Protein AF-A0A946EBT3-F1 (afdb_monomer)

Sequence (109 aa):
TITPTYSGCPATTVIGLEIEKAAHSNGIENIDIKQQINPAWTTDWISERGKKRLKAYGIAPPNPSGGPECCPQCGAQDVERISQFGSTPCKAQWRCHECLEPFDYFKCH

Structure (mmCIF, N/CA/C/O backbone):
data_AF-A0A946EBT3-F1
#
_entry.id   AF-A0A946EBT3-F1
#
loop_
_atom_site.group_PDB
_atom_site.id
_atom_site.type_symbol
_atom_site.label_atom_id
_atom_site.label_alt_id
_atom_site.label_comp_id
_atom_site.label_asym_id
_atom_site.label_entity_id
_atom_site.label_seq_id
_atom_site.pdbx_PDB_ins_code
_atom_site.Cartn_x
_atom_site.Cartn_y
_atom_site.Cartn_z
_atom_site.occupancy
_atom_site.B_iso_or_equiv
_atom_site.auth_seq_id
_atom_site.auth_comp_id
_atom_site.auth_asym_id
_atom_site.auth_atom_id
_atom_site.pdbx_PDB_model_num
ATOM 1 N N . THR A 1 1 ? -8.501 -2.899 18.049 1.00 93.62 1 THR A N 1
ATOM 2 C CA . THR A 1 1 ? -7.088 -2.529 17.831 1.00 93.62 1 THR A CA 1
ATOM 3 C C . THR A 1 1 ? -6.833 -2.327 16.359 1.00 93.62 1 THR A C 1
ATOM 5 O O . THR A 1 1 ? -7.331 -3.118 15.568 1.00 93.62 1 THR A O 1
ATOM 8 N N . ILE A 1 2 ? -6.071 -1.298 16.000 1.00 95.06 2 ILE A N 1
ATOM 9 C CA . ILE A 1 2 ? -5.610 -1.027 14.637 1.00 95.06 2 ILE A CA 1
ATOM 10 C C . ILE A 1 2 ? -4.082 -0.984 14.610 1.00 95.06 2 ILE A C 1
ATOM 12 O O . ILE A 1 2 ? -3.458 -0.466 15.535 1.00 95.06 2 ILE A O 1
ATOM 16 N N . THR A 1 3 ? -3.482 -1.508 13.547 1.00 95.12 3 THR A N 1
ATOM 17 C CA . THR A 1 3 ? -2.031 -1.465 13.329 1.00 95.12 3 THR A CA 1
ATOM 18 C C . THR A 1 3 ? -1.781 -0.778 11.995 1.00 95.12 3 THR A C 1
ATOM 20 O O . THR A 1 3 ? -2.307 -1.236 10.977 1.00 95.12 3 THR A O 1
ATOM 23 N N . PRO A 1 4 ? -1.041 0.340 11.974 1.00 94.38 4 PRO A N 1
ATOM 24 C CA . PRO A 1 4 ? -0.834 1.086 10.747 1.00 94.38 4 PRO A CA 1
ATOM 25 C C . PRO A 1 4 ? 0.173 0.373 9.842 1.00 94.38 4 PRO A C 1
ATOM 27 O O . PRO A 1 4 ? 1.111 -0.258 10.321 1.00 94.38 4 PRO A O 1
ATOM 30 N N . THR A 1 5 ? 0.024 0.542 8.527 1.00 92.88 5 THR A N 1
ATOM 31 C CA . THR A 1 5 ? 0.967 0.008 7.525 1.00 92.88 5 THR A CA 1
ATOM 32 C C . THR A 1 5 ? 2.400 0.504 7.743 1.00 92.88 5 THR A C 1
ATOM 34 O O . THR A 1 5 ? 3.354 -0.186 7.414 1.00 92.88 5 THR A O 1
ATOM 37 N N . TYR A 1 6 ? 2.560 1.709 8.293 1.00 90.94 6 TYR A N 1
ATOM 38 C CA . TYR A 1 6 ? 3.838 2.224 8.773 1.00 90.94 6 TYR A CA 1
ATOM 39 C C . TYR A 1 6 ? 3.597 3.123 9.991 1.00 90.94 6 TYR A C 1
ATOM 41 O O . TYR A 1 6 ? 2.531 3.727 10.119 1.00 90.94 6 TYR A O 1
ATOM 49 N N . SER A 1 7 ? 4.582 3.228 10.883 1.00 89.88 7 SER A N 1
ATOM 50 C CA . SER A 1 7 ? 4.445 3.875 12.199 1.00 89.88 7 SER A CA 1
ATOM 51 C C . SER A 1 7 ? 3.954 5.329 12.159 1.00 89.88 7 SER A C 1
ATOM 53 O O . SER A 1 7 ? 3.276 5.766 13.083 1.00 89.88 7 SER A O 1
ATOM 55 N N . GLY A 1 8 ? 4.256 6.066 11.089 1.00 89.38 8 GLY A N 1
ATOM 56 C CA . GLY A 1 8 ? 3.892 7.475 10.911 1.00 89.38 8 GLY A CA 1
ATOM 57 C C . GLY A 1 8 ? 2.716 7.719 9.965 1.00 89.38 8 GLY A C 1
ATOM 58 O O . GLY A 1 8 ? 2.676 8.770 9.330 1.00 89.38 8 GLY A O 1
ATOM 59 N N . CYS A 1 9 ? 1.816 6.748 9.772 1.00 92.62 9 CYS A N 1
ATOM 60 C CA . CYS A 1 9 ? 0.706 6.892 8.830 1.00 92.62 9 CYS A CA 1
ATOM 61 C C . CYS A 1 9 ? -0.322 7.932 9.307 1.00 92.62 9 CYS A C 1
ATOM 63 O O . CYS A 1 9 ? -1.044 7.649 10.268 1.00 92.62 9 CYS A O 1
ATOM 65 N N . PRO A 1 10 ? -0.471 9.091 8.625 1.00 91.75 10 PRO A N 1
ATOM 66 C CA . PRO A 1 10 ? -1.425 10.120 9.037 1.00 91.75 10 PRO A CA 1
ATOM 67 C C . PRO A 1 10 ? -2.878 9.658 8.863 1.00 91.75 10 PRO A C 1
ATOM 69 O O . PRO A 1 10 ? -3.771 10.145 9.547 1.00 91.75 10 PRO A O 1
ATOM 72 N N . ALA A 1 11 ? -3.124 8.675 7.989 1.00 93.88 11 ALA A N 1
ATOM 73 C CA . ALA A 1 11 ? -4.456 8.118 7.780 1.00 93.88 11 ALA A CA 1
ATOM 74 C C . ALA A 1 11 ? -4.960 7.292 8.976 1.00 93.88 11 ALA A C 1
ATOM 76 O O . ALA A 1 11 ? -6.154 7.031 9.057 1.00 93.88 11 ALA A O 1
ATOM 77 N N . THR A 1 12 ? -4.091 6.890 9.912 1.00 94.50 12 THR A N 1
ATOM 78 C CA . THR A 1 12 ? -4.476 6.030 11.049 1.00 94.50 12 THR A CA 1
ATOM 79 C C . THR A 1 12 ? -5.529 6.689 11.934 1.00 94.50 12 THR A C 1
ATOM 81 O O . THR A 1 12 ? -6.499 6.037 12.309 1.00 94.50 12 THR A O 1
ATOM 84 N N . THR A 1 13 ? -5.389 7.991 12.202 1.00 93.12 13 THR A N 1
ATOM 85 C CA . THR A 1 13 ? -6.361 8.758 12.993 1.00 93.12 13 THR A CA 1
ATOM 86 C C . THR A 1 13 ? -7.716 8.830 12.296 1.00 93.12 13 THR A C 1
ATOM 88 O O . THR A 1 13 ? -8.746 8.605 12.924 1.00 93.12 13 THR A O 1
ATOM 91 N N . VAL A 1 14 ? -7.721 9.082 10.982 1.00 95.88 14 VAL A N 1
ATOM 92 C CA . VAL A 1 14 ? -8.956 9.130 10.183 1.00 95.88 14 VAL A CA 1
ATOM 93 C C . VAL A 1 14 ? -9.626 7.756 10.141 1.00 95.88 14 VAL A C 1
ATOM 95 O O . VAL A 1 14 ? -10.832 7.660 10.324 1.00 95.88 14 VAL A O 1
ATOM 98 N N . ILE A 1 15 ? -8.851 6.681 9.970 1.00 96.50 15 ILE A N 1
ATOM 99 C CA . ILE A 1 15 ? -9.363 5.305 10.013 1.00 96.50 15 ILE A CA 1
ATOM 100 C C . ILE A 1 15 ? -9.990 5.002 11.379 1.00 96.50 15 ILE A C 1
ATOM 102 O O . ILE A 1 15 ? -11.064 4.412 11.420 1.00 96.50 15 ILE A O 1
ATOM 106 N N . GLY A 1 16 ? -9.356 5.417 12.480 1.00 95.94 16 GLY A N 1
ATOM 107 C CA . GLY A 1 16 ? -9.921 5.289 13.826 1.00 95.94 16 GLY A CA 1
ATOM 108 C C . GLY A 1 16 ? -11.287 5.966 13.936 1.00 95.94 16 GLY A C 1
ATOM 109 O O . GLY A 1 16 ? -12.265 5.308 14.278 1.00 95.94 16 GLY A O 1
ATOM 110 N N . LEU A 1 17 ? -11.379 7.234 13.531 1.00 95.31 17 LEU A N 1
ATOM 111 C CA . LEU A 1 17 ? -12.634 7.989 13.550 1.00 95.31 17 LEU A CA 1
ATOM 112 C C . LEU A 1 17 ? -13.739 7.324 12.713 1.00 95.31 17 LEU A C 1
ATOM 114 O O . LEU A 1 17 ? -14.885 7.229 13.150 1.00 95.31 17 LEU A O 1
ATOM 118 N N . GLU A 1 18 ? -13.411 6.840 11.513 1.00 97.38 18 GLU A N 1
ATOM 119 C CA . GLU A 1 18 ? -14.385 6.158 10.653 1.00 97.38 18 GLU A CA 1
ATOM 120 C C . GLU A 1 18 ? -14.848 4.819 11.250 1.00 97.38 18 GLU A C 1
ATOM 122 O O . GLU A 1 18 ? -16.015 4.455 11.103 1.00 97.38 18 GLU A O 1
ATOM 127 N N . ILE A 1 19 ? -13.976 4.102 11.971 1.00 96.88 19 ILE A N 1
ATOM 128 C CA . ILE A 1 19 ? -14.359 2.892 12.712 1.00 96.88 19 ILE A CA 1
ATOM 129 C C . ILE A 1 19 ? -15.325 3.242 13.852 1.00 96.88 19 ILE A C 1
ATOM 131 O O . ILE A 1 19 ? -16.351 2.574 13.976 1.00 96.88 19 ILE A O 1
ATOM 135 N N . GLU A 1 20 ? -15.047 4.278 14.653 1.00 96.25 20 GLU A N 1
ATOM 136 C CA . GLU A 1 20 ? -15.951 4.726 15.731 1.00 96.25 20 GLU A CA 1
ATOM 137 C C . GLU A 1 20 ? -17.317 5.116 15.169 1.00 96.25 20 GLU A C 1
ATOM 139 O O . GLU A 1 20 ? -18.355 4.634 15.622 1.00 96.25 20 GLU A O 1
ATOM 144 N N . LYS A 1 21 ? -17.323 5.923 14.106 1.00 96.62 21 LYS A N 1
ATOM 145 C CA . LYS A 1 21 ? -18.545 6.356 13.430 1.00 96.62 21 LYS A CA 1
ATOM 146 C C . LYS A 1 21 ? -19.358 5.177 12.896 1.00 96.62 21 LYS A C 1
ATOM 148 O O . LYS A 1 21 ? -20.583 5.150 13.055 1.00 96.62 21 LYS A O 1
ATOM 153 N N . ALA A 1 22 ? -18.700 4.201 12.273 1.00 97.44 22 ALA A N 1
ATOM 154 C CA . ALA A 1 22 ? -19.357 2.996 11.783 1.00 97.44 22 ALA A CA 1
ATOM 155 C C . ALA A 1 22 ? -19.922 2.152 12.937 1.00 97.44 22 ALA A C 1
ATOM 157 O O . ALA A 1 22 ? -21.048 1.666 12.833 1.00 97.44 22 ALA A O 1
ATOM 158 N N . ALA A 1 23 ? -19.187 2.013 14.042 1.00 96.88 23 ALA A N 1
ATOM 159 C CA . ALA A 1 23 ? -19.628 1.285 15.229 1.00 96.88 23 ALA A CA 1
ATOM 160 C C . ALA A 1 23 ? -20.875 1.927 15.860 1.00 96.88 23 ALA A C 1
ATOM 162 O O . ALA A 1 23 ? -21.885 1.246 16.049 1.00 96.88 23 ALA A O 1
ATOM 163 N N . HIS A 1 24 ? -20.856 3.244 16.076 1.00 96.56 24 HIS A N 1
ATOM 164 C CA . HIS A 1 24 ? -22.001 3.992 16.599 1.00 96.56 24 HIS A CA 1
ATOM 165 C C . HIS A 1 24 ? -23.228 3.902 15.691 1.00 96.56 24 HIS A C 1
ATOM 167 O O . HIS A 1 24 ? -24.338 3.684 16.171 1.00 96.56 24 HIS A O 1
ATOM 173 N N . SER A 1 25 ? -23.036 3.978 14.370 1.00 97.31 25 SER A N 1
ATOM 174 C CA . SER A 1 25 ? -24.134 3.823 13.400 1.00 97.31 25 SER A CA 1
ATOM 175 C C . SER A 1 25 ? -24.785 2.433 13.441 1.00 97.31 25 SER A C 1
ATOM 177 O O . SER A 1 25 ? -25.901 2.267 12.961 1.00 97.31 25 SER A O 1
ATOM 179 N N . ASN A 1 26 ? -24.105 1.440 14.022 1.00 97.31 26 ASN A N 1
ATOM 180 C CA . ASN A 1 26 ? -24.610 0.084 14.239 1.00 97.31 26 ASN A CA 1
ATOM 181 C C . ASN A 1 26 ? -25.019 -0.174 15.706 1.00 97.31 26 ASN A C 1
ATOM 183 O O . ASN A 1 26 ? -25.192 -1.326 16.096 1.00 97.31 26 ASN A O 1
ATOM 187 N N . GLY A 1 27 ? -25.177 0.875 16.526 1.00 97.00 27 GLY A N 1
ATOM 188 C CA . GLY A 1 27 ? -25.650 0.772 17.913 1.00 97.00 27 GLY A CA 1
ATOM 189 C C . GLY A 1 27 ? -24.594 0.324 18.929 1.00 97.00 27 GLY A C 1
ATOM 190 O O . GLY A 1 27 ? -24.938 -0.028 20.054 1.00 97.00 27 GLY A O 1
ATOM 191 N N . ILE A 1 28 ? -23.310 0.319 18.558 1.00 97.31 28 ILE A N 1
ATOM 192 C CA . ILE A 1 28 ? -22.212 0.031 19.486 1.00 97.31 28 ILE A CA 1
ATOM 193 C C . ILE A 1 28 ? -21.776 1.351 20.127 1.00 97.31 28 ILE A C 1
ATOM 195 O O . ILE A 1 28 ? -21.154 2.192 19.479 1.00 97.31 28 ILE A O 1
ATOM 199 N N . GLU A 1 29 ? -22.114 1.546 21.401 1.00 92.94 29 GLU A N 1
ATOM 200 C CA . GLU A 1 29 ? -21.822 2.795 22.123 1.00 92.94 29 GLU A CA 1
ATOM 201 C C . GLU A 1 29 ? -20.447 2.787 22.799 1.00 92.94 29 GLU A C 1
ATOM 203 O O . GLU A 1 29 ? -19.739 3.788 22.783 1.00 92.94 29 GLU A O 1
ATOM 208 N N . ASN A 1 30 ? -20.038 1.642 23.348 1.00 93.88 30 ASN A N 1
ATOM 209 C CA . ASN A 1 30 ? -18.782 1.511 24.081 1.00 93.88 30 ASN A CA 1
ATOM 210 C C . ASN A 1 30 ? -17.713 0.873 23.190 1.00 93.88 30 ASN A C 1
ATOM 212 O O . ASN A 1 30 ? -17.610 -0.353 23.113 1.00 93.88 30 ASN A O 1
ATOM 216 N N . ILE A 1 31 ? -16.917 1.705 22.517 1.00 95.44 31 ILE A N 1
ATOM 217 C CA . ILE A 1 31 ? -15.781 1.277 21.694 1.00 95.44 31 ILE A CA 1
ATOM 218 C C . ILE A 1 31 ? -14.485 1.926 22.189 1.00 95.44 31 ILE A C 1
ATOM 220 O O . ILE A 1 31 ? -14.450 3.110 22.501 1.00 95.44 31 ILE A O 1
ATOM 224 N N . ASP A 1 32 ? -13.416 1.133 22.259 1.00 94.75 32 ASP A N 1
ATOM 225 C CA . ASP A 1 32 ? -12.065 1.594 22.587 1.00 94.75 32 ASP A CA 1
ATOM 226 C C . ASP A 1 32 ? -11.116 1.218 21.441 1.00 94.75 32 ASP A C 1
ATOM 228 O O . ASP A 1 32 ? -10.815 0.038 21.203 1.00 94.75 32 ASP A O 1
ATOM 232 N N . ILE A 1 33 ? -10.669 2.223 20.685 1.00 94.94 33 ILE A N 1
ATOM 233 C CA . ILE A 1 33 ? -9.743 2.027 19.571 1.00 94.94 33 ILE A CA 1
ATOM 234 C C . ILE A 1 33 ? -8.309 2.224 20.045 1.00 94.94 33 ILE A C 1
ATOM 236 O O . ILE A 1 33 ? -7.802 3.332 20.182 1.00 94.94 33 ILE A O 1
ATOM 240 N N . LYS A 1 34 ? -7.602 1.103 20.183 1.00 94.44 34 LYS A N 1
ATOM 241 C CA . LYS A 1 34 ? -6.161 1.095 20.456 1.00 94.44 34 LYS A CA 1
ATOM 242 C C . LYS A 1 34 ? -5.354 1.050 19.167 1.00 94.44 34 LYS A C 1
ATOM 244 O O . LYS A 1 34 ? -5.522 0.119 18.375 1.00 94.44 34 LYS A O 1
ATOM 249 N N . GLN A 1 35 ? -4.435 1.994 18.994 1.00 93.38 35 GLN A N 1
ATOM 250 C CA . GLN A 1 35 ? -3.381 1.893 17.988 1.00 93.38 35 GLN A CA 1
ATOM 251 C C . GLN A 1 35 ? -2.220 1.060 18.540 1.00 93.38 35 GLN A C 1
ATOM 253 O O . GLN A 1 35 ? -1.666 1.366 19.593 1.00 93.38 35 GLN A O 1
ATOM 258 N N . GLN A 1 36 ? -1.837 0.013 17.816 1.00 93.81 36 GLN A N 1
ATOM 259 C CA . GLN A 1 36 ? -0.742 -0.880 18.173 1.00 93.81 36 GLN A CA 1
ATOM 260 C C . GLN A 1 36 ? 0.345 -0.815 17.104 1.00 93.81 36 GLN A C 1
ATOM 262 O O . GLN A 1 36 ? 0.073 -1.078 15.936 1.00 93.81 36 GLN A O 1
ATOM 267 N N . ILE A 1 37 ? 1.573 -0.489 17.509 1.00 92.94 37 ILE A N 1
ATOM 268 C CA . ILE A 1 37 ? 2.747 -0.419 16.618 1.00 92.94 37 ILE A CA 1
ATOM 269 C C . ILE A 1 37 ? 3.646 -1.662 16.692 1.00 92.94 37 ILE A C 1
ATOM 271 O O . ILE A 1 37 ? 4.528 -1.817 15.855 1.00 92.94 37 ILE A O 1
ATOM 275 N N . ASN A 1 38 ? 3.435 -2.530 17.689 1.00 92.75 38 ASN A N 1
ATOM 276 C CA . ASN A 1 38 ? 4.180 -3.773 17.881 1.00 92.75 38 ASN A CA 1
ATOM 277 C C . ASN A 1 38 ? 3.215 -4.937 18.197 1.00 92.75 38 ASN A C 1
ATOM 279 O O . ASN A 1 38 ? 2.426 -4.790 19.135 1.00 92.75 38 ASN A O 1
ATOM 283 N N . PRO A 1 39 ? 3.268 -6.076 17.478 1.00 91.81 39 PRO A N 1
ATOM 284 C CA . PRO A 1 39 ? 4.071 -6.327 16.275 1.00 91.81 39 PRO A CA 1
ATOM 285 C C . PRO A 1 39 ? 3.757 -5.345 15.143 1.00 91.81 39 PRO A C 1
ATOM 287 O O . PRO A 1 39 ? 2.652 -4.801 15.069 1.00 91.81 39 PRO A O 1
ATOM 290 N N . ALA A 1 40 ? 4.756 -5.103 14.293 1.00 92.06 40 ALA A N 1
ATOM 291 C CA . ALA A 1 40 ? 4.573 -4.297 13.096 1.00 92.06 40 ALA A CA 1
ATOM 292 C C . ALA A 1 40 ? 3.573 -4.978 12.153 1.00 92.06 40 ALA A C 1
ATOM 294 O O . ALA A 1 40 ? 3.474 -6.206 12.100 1.00 92.06 40 ALA A O 1
ATOM 295 N N . TRP A 1 41 ? 2.829 -4.163 11.411 1.00 93.50 41 TRP A N 1
ATOM 296 C CA . TRP A 1 41 ? 1.988 -4.654 10.329 1.00 93.50 41 TRP A CA 1
ATOM 297 C C . TRP A 1 41 ? 2.864 -5.302 9.249 1.00 93.50 41 TRP A C 1
ATOM 299 O O . TRP A 1 41 ? 3.910 -4.750 8.918 1.00 93.50 41 TRP A O 1
ATOM 309 N N . THR A 1 42 ? 2.421 -6.429 8.687 1.00 91.75 42 THR A N 1
ATOM 310 C CA . THR A 1 42 ? 3.085 -7.103 7.557 1.00 91.75 42 THR A CA 1
ATOM 311 C C . THR A 1 42 ? 2.157 -7.174 6.352 1.00 91.75 42 THR A C 1
ATOM 313 O O . THR A 1 42 ? 0.938 -7.344 6.483 1.00 91.75 42 THR A O 1
ATOM 316 N N . THR A 1 43 ? 2.747 -7.114 5.157 1.00 91.94 43 THR A N 1
ATOM 317 C CA . THR A 1 43 ? 2.031 -7.377 3.899 1.00 91.94 43 THR A CA 1
ATOM 318 C C . THR A 1 43 ? 1.351 -8.749 3.830 1.00 91.94 43 THR A C 1
ATOM 320 O O . THR A 1 43 ? 0.371 -8.888 3.093 1.00 91.94 43 THR A O 1
ATOM 323 N N . ASP A 1 44 ? 1.763 -9.716 4.656 1.00 91.12 44 ASP A N 1
ATOM 324 C CA . ASP A 1 44 ? 1.102 -11.023 4.788 1.00 91.12 44 ASP A CA 1
ATOM 325 C C . ASP A 1 44 ? -0.346 -10.911 5.289 1.00 91.12 44 ASP A C 1
ATOM 327 O O . ASP A 1 44 ? -1.167 -11.796 5.050 1.00 91.12 44 ASP A O 1
ATOM 331 N N . TRP A 1 45 ? -0.699 -9.810 5.963 1.00 93.12 45 TRP A N 1
ATOM 332 C CA . TRP A 1 45 ? -2.064 -9.568 6.438 1.00 93.12 45 TRP A CA 1
ATOM 333 C C . TRP A 1 45 ? -3.011 -9.107 5.318 1.00 93.12 45 TRP A C 1
ATOM 335 O O . TRP A 1 45 ? -4.224 -9.016 5.527 1.00 93.12 45 TRP A O 1
ATOM 345 N N . ILE A 1 46 ? -2.501 -8.825 4.112 1.00 94.31 46 ILE A N 1
ATOM 346 C CA . ILE A 1 46 ? -3.342 -8.501 2.957 1.00 94.31 46 ILE A CA 1
ATOM 347 C C . ILE A 1 46 ? -3.908 -9.793 2.362 1.00 94.31 46 ILE A C 1
ATOM 349 O O . ILE A 1 46 ? -3.207 -10.570 1.717 1.00 94.31 46 ILE A O 1
ATOM 353 N N . SER A 1 47 ? -5.224 -9.971 2.494 1.00 96.06 47 SER A N 1
ATOM 354 C CA . SER A 1 47 ? -5.945 -11.076 1.849 1.00 96.06 47 SER A CA 1
ATOM 355 C C . SER A 1 47 ? -5.793 -11.088 0.320 1.00 96.06 47 SER A C 1
ATOM 357 O O . SER A 1 47 ? -5.656 -10.042 -0.318 1.00 96.06 47 SER A O 1
ATOM 359 N N . GLU A 1 48 ? -5.970 -12.256 -0.299 1.00 95.88 48 GLU A N 1
ATOM 360 C CA . GLU A 1 48 ? -5.994 -12.402 -1.764 1.00 95.88 48 GLU A CA 1
ATOM 361 C C . GLU A 1 48 ? -7.044 -11.507 -2.438 1.00 95.88 48 GLU A C 1
ATOM 363 O O . GLU A 1 48 ? -6.805 -10.919 -3.495 1.00 95.88 48 GLU A O 1
ATOM 368 N N . ARG A 1 49 ? -8.205 -11.318 -1.794 1.00 97.75 49 ARG A N 1
ATOM 369 C CA . ARG A 1 49 ? -9.216 -10.353 -2.251 1.00 97.75 49 ARG A CA 1
ATOM 370 C C . ARG A 1 49 ? -8.674 -8.922 -2.222 1.00 97.75 49 ARG A C 1
ATOM 372 O O . ARG A 1 49 ? -8.940 -8.160 -3.147 1.00 97.75 49 ARG A O 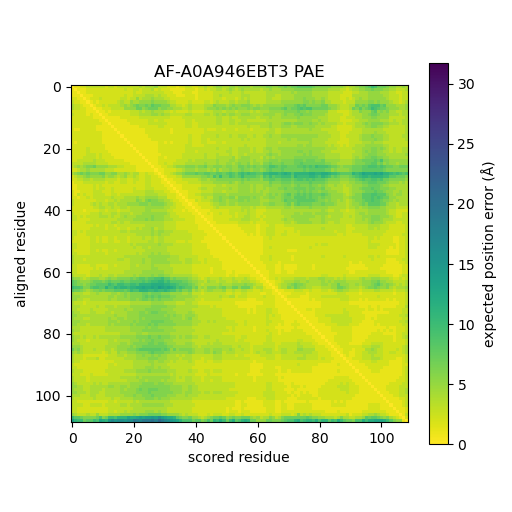1
ATOM 379 N N . GLY A 1 50 ? -7.931 -8.558 -1.179 1.00 96.62 50 GLY A N 1
ATOM 380 C CA . GLY A 1 50 ? -7.263 -7.263 -1.055 1.00 96.62 50 GLY A CA 1
ATOM 381 C C . GLY A 1 50 ? -6.256 -7.029 -2.179 1.00 96.62 50 GLY A C 1
ATOM 382 O O . GLY A 1 50 ? -6.352 -6.015 -2.868 1.00 96.62 50 GLY A O 1
ATOM 383 N N . LYS A 1 51 ? -5.372 -8.000 -2.442 1.00 95.56 51 LYS A N 1
ATOM 384 C CA . LYS A 1 51 ? -4.389 -7.937 -3.541 1.00 95.56 51 LYS A CA 1
ATOM 385 C C . LYS A 1 51 ? -5.062 -7.757 -4.904 1.00 95.56 51 LYS A C 1
ATOM 387 O O . LYS A 1 51 ? -4.668 -6.888 -5.679 1.00 95.56 51 LYS A O 1
ATOM 392 N N . LYS A 1 52 ? -6.138 -8.508 -5.171 1.00 96.38 52 LYS A N 1
ATOM 393 C CA . LYS A 1 52 ? -6.931 -8.364 -6.405 1.00 96.38 52 LYS A CA 1
ATOM 394 C C . LYS A 1 52 ? -7.563 -6.976 -6.534 1.00 96.38 52 LYS A C 1
ATOM 396 O O . LYS A 1 52 ? -7.545 -6.407 -7.620 1.00 96.38 52 LYS A O 1
ATOM 401 N N . ARG A 1 53 ? -8.094 -6.412 -5.442 1.00 97.62 53 ARG A N 1
ATOM 402 C CA . ARG A 1 53 ? -8.676 -5.057 -5.441 1.00 97.62 53 ARG A CA 1
ATOM 403 C C . ARG A 1 53 ? -7.628 -3.964 -5.638 1.00 97.62 53 ARG A C 1
ATOM 405 O O . ARG A 1 53 ? -7.934 -3.000 -6.325 1.00 97.62 53 ARG A O 1
ATOM 412 N N . LEU A 1 54 ? -6.423 -4.119 -5.083 1.00 96.69 54 LEU A N 1
ATOM 413 C CA . LEU A 1 54 ? -5.304 -3.210 -5.360 1.00 96.69 54 LEU A CA 1
ATOM 414 C C . LEU A 1 54 ? -4.994 -3.195 -6.858 1.00 96.69 54 LEU A C 1
ATOM 416 O O . LEU A 1 54 ? -5.039 -2.130 -7.469 1.00 96.69 54 LEU A O 1
ATOM 420 N N . LYS A 1 55 ? -4.797 -4.380 -7.457 1.00 96.56 55 LYS A N 1
ATOM 421 C CA . LYS A 1 55 ? -4.507 -4.507 -8.892 1.00 96.56 55 LYS A CA 1
ATOM 422 C C . LYS A 1 55 ? -5.619 -3.905 -9.752 1.00 96.56 55 LYS A C 1
ATOM 424 O O . LYS A 1 55 ? -5.328 -3.121 -10.643 1.00 96.56 55 LYS A O 1
ATOM 429 N N . ALA A 1 56 ? -6.883 -4.207 -9.443 1.00 96.44 56 ALA A N 1
ATOM 430 C CA . ALA A 1 56 ? -8.037 -3.654 -10.157 1.00 96.44 56 ALA A CA 1
ATOM 431 C C . ALA A 1 56 ? -8.166 -2.125 -10.023 1.00 96.44 56 ALA A C 1
ATOM 433 O O . ALA A 1 56 ? -8.721 -1.480 -10.903 1.00 96.44 56 ALA A O 1
ATOM 434 N N . TYR A 1 57 ? -7.658 -1.546 -8.933 1.00 96.62 57 TYR A N 1
ATOM 435 C CA . TYR A 1 57 ? -7.585 -0.097 -8.742 1.00 96.62 57 TYR A CA 1
ATOM 436 C C . TYR A 1 57 ? -6.382 0.541 -9.468 1.00 96.62 57 TYR A C 1
ATOM 438 O O . TYR A 1 57 ? -6.247 1.759 -9.481 1.00 96.62 57 TYR A O 1
ATOM 446 N N . GLY A 1 58 ? -5.490 -0.255 -10.066 1.00 96.88 58 GLY A N 1
ATOM 447 C CA . GLY A 1 58 ? -4.275 0.236 -10.719 1.00 96.88 58 GLY A CA 1
ATOM 448 C C . GLY A 1 58 ? -3.062 0.358 -9.791 1.00 96.88 58 GLY A C 1
ATOM 449 O O . GLY A 1 58 ? -2.062 0.953 -10.181 1.00 96.88 58 GLY A O 1
ATOM 450 N N . ILE A 1 59 ? -3.122 -0.200 -8.576 1.00 97.38 59 ILE A N 1
ATOM 451 C CA . ILE A 1 59 ? -1.980 -0.281 -7.654 1.00 97.38 59 ILE A CA 1
ATOM 452 C C . ILE A 1 59 ? -1.403 -1.691 -7.725 1.00 97.38 59 ILE A C 1
ATOM 454 O O . ILE A 1 59 ? -2.099 -2.673 -7.461 1.00 97.38 59 ILE A O 1
ATOM 458 N N . ALA A 1 60 ? -0.116 -1.811 -8.031 1.00 97.62 60 ALA A N 1
ATOM 459 C CA . ALA A 1 60 ? 0.544 -3.104 -8.004 1.00 97.62 60 ALA A CA 1
ATOM 460 C C . ALA A 1 60 ? 0.642 -3.620 -6.549 1.00 97.62 60 ALA A C 1
ATOM 462 O O . ALA A 1 60 ? 1.136 -2.895 -5.675 1.00 97.62 60 ALA A O 1
ATOM 463 N N . PRO A 1 61 ? 0.147 -4.841 -6.262 1.00 96.56 61 PRO A N 1
ATOM 464 C CA . PRO A 1 61 ? 0.184 -5.418 -4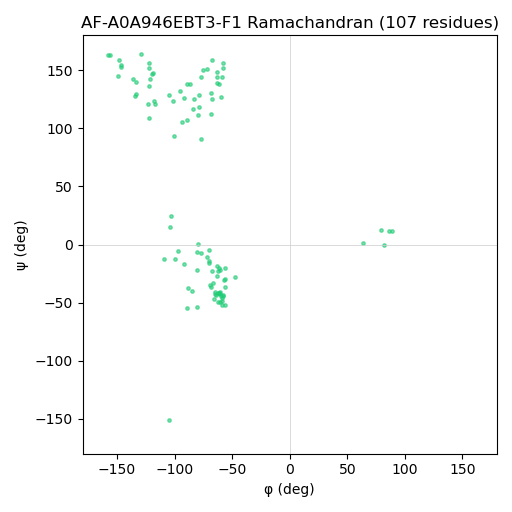.921 1.00 96.56 61 PRO A CA 1
ATOM 465 C C . PRO A 1 61 ? 1.628 -5.719 -4.483 1.00 96.56 61 PRO A C 1
ATOM 467 O O . PRO A 1 61 ? 2.497 -5.873 -5.344 1.00 96.56 61 PRO A O 1
ATOM 470 N N . PRO A 1 62 ? 1.887 -5.834 -3.166 1.00 95.06 62 PRO A N 1
ATOM 471 C CA . PRO A 1 62 ? 3.216 -6.163 -2.664 1.00 95.06 62 PRO A CA 1
ATOM 472 C C . PRO A 1 62 ? 3.654 -7.555 -3.121 1.00 95.06 62 PRO A C 1
ATOM 474 O O . PR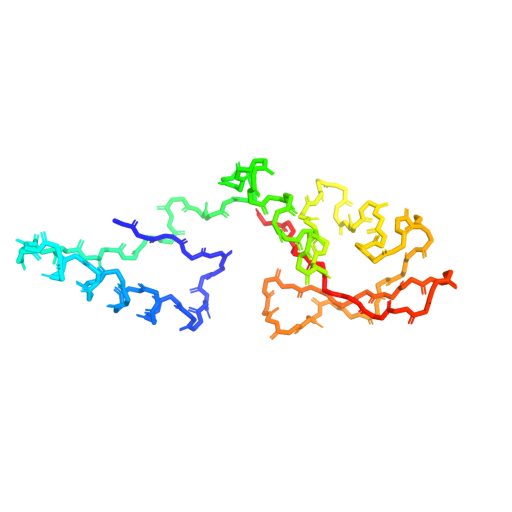O A 1 62 ? 2.846 -8.484 -3.190 1.00 95.06 62 PRO A O 1
ATOM 477 N N . ASN A 1 63 ? 4.948 -7.691 -3.391 1.00 91.81 63 ASN A N 1
ATOM 478 C CA . ASN A 1 63 ? 5.594 -8.927 -3.812 1.00 91.81 63 ASN A CA 1
ATOM 479 C C . ASN A 1 63 ? 6.888 -9.121 -3.001 1.00 91.81 63 ASN A C 1
ATOM 481 O O . ASN A 1 63 ? 7.709 -8.199 -2.986 1.00 91.81 63 ASN A O 1
ATOM 485 N N . PRO A 1 64 ? 7.120 -10.299 -2.387 1.00 86.50 64 PRO A N 1
ATOM 486 C CA . PRO A 1 64 ? 8.342 -10.604 -1.638 1.00 86.50 64 PRO A CA 1
ATOM 487 C C . PRO A 1 64 ? 9.660 -10.242 -2.342 1.00 86.50 64 PRO A C 1
ATOM 489 O O . PRO A 1 64 ? 10.636 -9.919 -1.671 1.00 86.50 64 PRO A O 1
ATOM 492 N N . SER A 1 65 ? 9.699 -10.237 -3.679 1.00 87.50 65 SER A N 1
ATOM 493 C CA . SER A 1 65 ? 10.880 -9.830 -4.458 1.00 87.50 65 SER A CA 1
ATOM 494 C C . SER A 1 65 ? 11.197 -8.323 -4.413 1.00 87.50 65 SER A C 1
ATOM 496 O O . SER A 1 65 ? 12.216 -7.903 -4.956 1.00 87.50 65 SER A O 1
ATOM 498 N N . GLY A 1 66 ? 10.360 -7.491 -3.781 1.00 85.12 66 GLY A N 1
ATOM 499 C CA . GLY A 1 66 ? 10.629 -6.063 -3.563 1.00 85.12 66 GLY 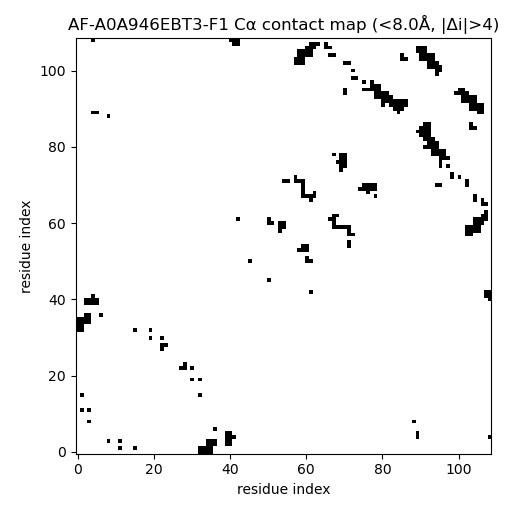A CA 1
ATOM 500 C C . GLY A 1 66 ? 10.212 -5.126 -4.705 1.00 85.12 66 GLY A C 1
ATOM 501 O O . GLY A 1 66 ? 10.556 -3.942 -4.677 1.00 85.12 66 GLY A O 1
ATOM 502 N N . GLY A 1 67 ? 9.445 -5.618 -5.678 1.00 93.06 67 GLY A N 1
ATOM 503 C CA . GLY A 1 67 ? 8.922 -4.839 -6.801 1.00 93.06 67 GLY A CA 1
ATOM 504 C C . GLY A 1 67 ? 7.686 -5.485 -7.438 1.00 93.06 67 GLY A C 1
ATOM 505 O O . GLY A 1 67 ? 7.417 -6.663 -7.197 1.00 93.06 67 GLY A O 1
ATOM 506 N N . PRO A 1 68 ? 6.914 -4.729 -8.233 1.00 95.94 68 PRO A N 1
ATOM 507 C CA . PRO A 1 68 ? 5.718 -5.231 -8.892 1.00 95.94 68 PRO A CA 1
ATOM 508 C C . PRO A 1 68 ? 6.064 -6.374 -9.853 1.00 95.94 68 PRO A C 1
ATOM 510 O O . PRO A 1 68 ? 7.039 -6.299 -10.589 1.00 95.94 68 PRO A O 1
ATOM 513 N N . GLU A 1 69 ? 5.246 -7.426 -9.859 1.00 95.00 69 GLU A N 1
ATOM 514 C CA . GLU A 1 69 ? 5.396 -8.547 -10.801 1.00 95.00 69 GLU A CA 1
ATOM 515 C C . GLU A 1 69 ? 5.065 -8.133 -12.244 1.00 95.00 69 GLU A C 1
ATOM 517 O O . GLU A 1 69 ? 5.666 -8.615 -13.197 1.00 95.00 69 GLU A O 1
ATOM 522 N N . CYS A 1 70 ? 4.088 -7.241 -12.405 1.00 96.50 70 CYS A N 1
ATOM 523 C CA . CYS A 1 70 ? 3.651 -6.729 -13.697 1.00 96.50 70 CYS A CA 1
ATOM 524 C C . CYS A 1 70 ? 2.974 -5.362 -13.553 1.00 96.50 70 CYS A C 1
ATOM 526 O O . CYS A 1 70 ? 2.526 -4.974 -12.468 1.00 96.50 70 CYS A O 1
ATOM 528 N N . CYS A 1 71 ? 2.847 -4.654 -14.673 1.00 97.81 71 CYS A N 1
ATOM 529 C CA . CYS A 1 71 ? 2.020 -3.467 -14.795 1.00 97.81 71 CYS A CA 1
ATOM 530 C C . CYS A 1 71 ? 0.553 -3.820 -14.478 1.00 97.81 71 CYS A C 1
ATOM 532 O O . CYS A 1 71 ? -0.009 -4.726 -15.103 1.00 97.81 71 CYS A O 1
ATOM 534 N N . PRO A 1 72 ? -0.116 -3.105 -13.557 1.00 97.31 72 PRO A N 1
ATOM 535 C CA . PRO A 1 72 ? -1.510 -3.381 -13.219 1.00 97.31 72 PRO A CA 1
ATOM 536 C C . PRO A 1 72 ? -2.492 -3.004 -14.341 1.00 97.31 72 PRO A C 1
ATOM 538 O O . PRO A 1 72 ? -3.635 -3.446 -14.288 1.00 97.31 72 PRO A O 1
ATOM 541 N N . GLN A 1 73 ? -2.052 -2.232 -15.344 1.00 96.88 73 GLN A N 1
ATOM 542 C CA . GLN A 1 73 ? -2.884 -1.775 -16.462 1.00 96.88 73 GLN A CA 1
ATOM 543 C C . GLN A 1 73 ? -2.880 -2.764 -17.635 1.00 96.88 73 GLN A C 1
ATOM 545 O O . GLN A 1 73 ? -3.937 -3.218 -18.058 1.00 96.88 73 GLN A O 1
ATOM 550 N N . CYS A 1 74 ? -1.699 -3.129 -18.149 1.00 97.19 74 CYS A N 1
ATOM 551 C CA . CYS A 1 74 ? -1.577 -3.988 -19.336 1.00 97.19 74 CYS A CA 1
ATOM 552 C C . CYS A 1 74 ? -1.056 -5.405 -19.048 1.00 97.19 74 CYS A C 1
ATOM 554 O O . CYS A 1 74 ? -1.138 -6.266 -19.916 1.00 97.19 74 CYS A O 1
ATOM 556 N N . GLY A 1 75 ? -0.525 -5.673 -17.849 1.00 96.88 75 GLY A N 1
ATOM 557 C CA . GLY A 1 75 ? 0.044 -6.976 -17.489 1.00 96.88 75 GLY A CA 1
ATOM 558 C C . GLY A 1 75 ? 1.485 -7.221 -17.950 1.00 96.88 75 GLY A C 1
ATOM 559 O O . GLY A 1 75 ? 2.032 -8.271 -17.620 1.00 96.88 75 GLY A O 1
ATOM 560 N N . ALA A 1 76 ? 2.115 -6.266 -18.638 1.00 97.94 76 ALA A N 1
ATOM 561 C CA . ALA A 1 76 ? 3.525 -6.324 -19.022 1.00 97.94 76 ALA A CA 1
ATOM 562 C C . ALA A 1 76 ? 4.460 -6.459 -17.810 1.00 97.94 76 ALA A C 1
ATOM 564 O O . ALA A 1 76 ? 4.214 -5.852 -16.766 1.00 97.94 76 ALA A O 1
ATOM 565 N N . GLN A 1 77 ? 5.549 -7.213 -17.953 1.00 97.00 77 GLN A N 1
ATOM 566 C CA . GLN A 1 77 ? 6.554 -7.390 -16.893 1.00 97.00 77 GLN A CA 1
ATOM 567 C C . GLN A 1 77 ? 7.693 -6.367 -16.976 1.00 97.00 77 GLN A C 1
ATOM 569 O O . GLN A 1 77 ? 8.401 -6.171 -15.991 1.00 97.00 77 GLN A O 1
ATOM 574 N N . ASP A 1 78 ? 7.859 -5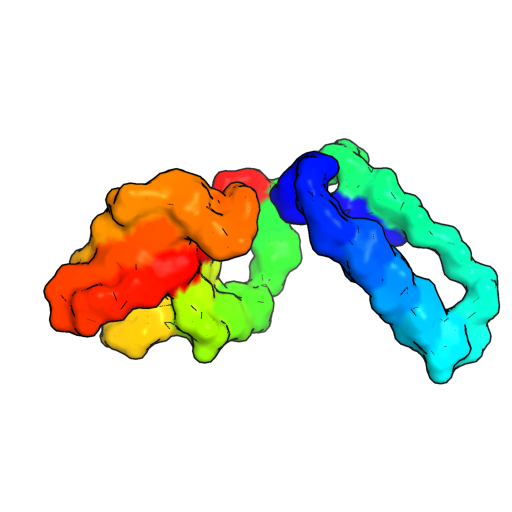.696 -18.121 1.00 97.75 78 ASP A N 1
ATOM 575 C CA . ASP A 1 78 ? 8.878 -4.662 -18.299 1.00 97.75 78 ASP A CA 1
ATOM 576 C C . ASP A 1 78 ? 8.443 -3.355 -17.617 1.00 97.75 78 ASP A C 1
ATOM 578 O O . ASP A 1 78 ? 7.702 -2.524 -18.164 1.00 97.75 78 ASP A O 1
ATOM 582 N N . VAL A 1 79 ? 8.838 -3.237 -16.350 1.00 97.75 79 VAL A N 1
ATOM 583 C CA . VAL A 1 79 ? 8.508 -2.127 -15.461 1.00 97.75 79 VAL A CA 1
ATOM 584 C C . VAL A 1 79 ? 9.753 -1.641 -14.730 1.00 97.75 79 VAL A C 1
ATOM 586 O O . VAL A 1 79 ? 10.571 -2.423 -14.248 1.00 97.75 79 VAL A O 1
ATOM 589 N N . GLU A 1 80 ? 9.872 -0.327 -14.589 1.00 97.62 80 GLU A N 1
ATOM 590 C CA . GLU A 1 80 ? 10.990 0.325 -13.912 1.00 97.62 80 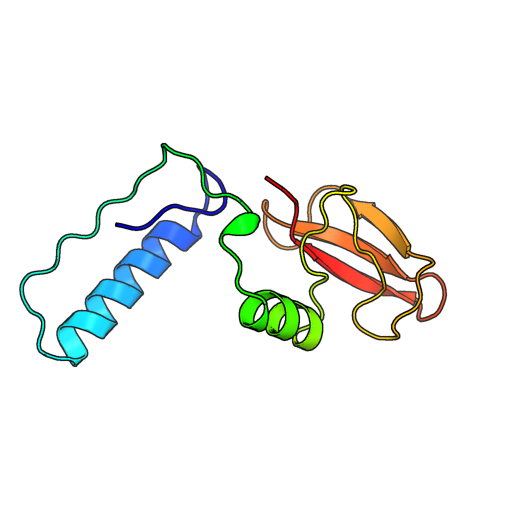GLU A CA 1
ATOM 591 C C . GLU A 1 80 ? 10.517 1.147 -12.711 1.00 97.62 80 GLU A C 1
ATOM 593 O O . GLU A 1 80 ? 9.426 1.729 -12.701 1.00 97.62 80 GLU A O 1
ATOM 598 N N . ARG A 1 81 ? 11.357 1.211 -11.674 1.00 97.75 81 ARG A N 1
ATOM 599 C CA . ARG A 1 81 ? 11.102 2.058 -10.509 1.00 97.75 81 ARG A CA 1
ATOM 600 C C . ARG A 1 81 ? 11.590 3.468 -10.795 1.00 97.75 81 ARG A C 1
ATOM 602 O O . ARG A 1 81 ? 12.792 3.691 -10.891 1.00 97.75 81 ARG A O 1
ATOM 609 N N . ILE A 1 82 ? 10.666 4.419 -10.806 1.00 97.69 82 ILE A N 1
ATOM 610 C CA . ILE A 1 82 ? 10.973 5.839 -10.999 1.00 97.69 82 ILE A CA 1
ATOM 611 C C . ILE A 1 82 ? 11.356 6.498 -9.672 1.00 97.69 82 ILE A C 1
ATOM 613 O O . ILE A 1 82 ? 12.283 7.300 -9.608 1.00 97.69 82 ILE A O 1
ATOM 617 N N . SER A 1 83 ? 10.660 6.144 -8.588 1.00 96.81 83 SER A N 1
ATOM 618 C CA . SER A 1 83 ? 10.882 6.732 -7.267 1.00 96.81 83 SER A CA 1
ATOM 619 C C . SER A 1 83 ? 10.580 5.732 -6.154 1.00 96.81 83 SER A C 1
ATOM 621 O O . SER A 1 83 ? 9.647 4.934 -6.237 1.00 96.81 83 SER A O 1
ATOM 623 N N . GLN A 1 84 ? 11.344 5.798 -5.060 1.00 94.19 84 GLN A N 1
ATOM 624 C CA . GLN A 1 84 ? 11.047 5.047 -3.830 1.00 94.19 84 GLN A CA 1
ATOM 625 C C . GLN A 1 84 ? 9.828 5.599 -3.065 1.00 94.19 84 GLN A C 1
ATOM 627 O O . GLN A 1 84 ? 9.332 4.951 -2.136 1.00 94.19 84 GLN A O 1
ATOM 632 N N . PHE A 1 85 ? 9.348 6.779 -3.463 1.00 94.19 85 PHE A N 1
ATOM 633 C CA . PHE A 1 85 ? 8.221 7.491 -2.875 1.00 94.19 85 PHE A CA 1
ATOM 634 C C . PHE A 1 85 ? 7.110 7.629 -3.922 1.00 94.19 85 PHE A C 1
ATOM 636 O O . PHE A 1 85 ? 7.344 8.180 -4.997 1.00 94.19 85 PHE A O 1
ATOM 643 N N . GLY A 1 86 ? 5.928 7.089 -3.617 1.00 93.81 86 GLY A N 1
ATOM 644 C CA . GLY A 1 86 ? 4.712 7.236 -4.423 1.00 93.81 86 GLY A CA 1
ATOM 645 C C . GLY A 1 86 ? 3.722 8.219 -3.797 1.00 93.81 86 GLY A C 1
ATOM 646 O O . GLY A 1 86 ? 4.106 9.105 -3.033 1.00 93.81 86 GLY A O 1
ATOM 647 N N . SER A 1 87 ? 2.426 8.020 -4.053 1.00 93.06 87 SER A N 1
ATOM 648 C CA . SER A 1 87 ? 1.361 8.898 -3.530 1.00 93.06 87 SER A CA 1
ATOM 649 C C . SER A 1 87 ? 1.292 8.957 -1.993 1.00 93.06 87 SER A C 1
ATOM 651 O O . SER A 1 87 ? 0.687 9.857 -1.415 1.00 93.06 87 SER A O 1
ATOM 653 N N . THR A 1 88 ? 1.837 7.941 -1.326 1.00 93.81 88 THR A N 1
ATOM 654 C CA . THR A 1 88 ? 1.881 7.782 0.132 1.00 93.81 88 THR A CA 1
ATOM 655 C C . THR A 1 88 ? 3.176 7.067 0.517 1.00 93.81 88 THR A C 1
ATOM 657 O O . THR A 1 88 ? 3.654 6.259 -0.280 1.00 93.81 88 THR A O 1
ATOM 660 N N . PRO A 1 89 ? 3.714 7.237 1.742 1.00 92.56 89 PRO A N 1
ATOM 661 C CA . PRO A 1 89 ? 4.980 6.610 2.133 1.00 92.56 89 PRO A CA 1
ATOM 662 C C . PRO A 1 89 ? 5.000 5.080 2.106 1.00 92.56 89 PRO A C 1
ATOM 664 O O . PRO A 1 89 ? 6.079 4.511 2.010 1.00 92.56 89 PRO A O 1
ATOM 667 N N . CYS A 1 90 ? 3.851 4.400 2.151 1.00 93.75 90 CYS A N 1
ATOM 668 C CA . CYS A 1 90 ? 3.761 2.946 1.963 1.00 93.75 90 CYS A CA 1
ATOM 669 C C . CYS A 1 90 ? 3.800 2.504 0.487 1.00 93.75 90 CYS A C 1
ATOM 671 O O . CYS A 1 90 ? 3.747 1.311 0.204 1.00 93.75 90 CYS A O 1
ATOM 673 N N . LYS A 1 91 ? 3.919 3.439 -0.460 1.00 95.94 91 LYS A N 1
ATOM 674 C CA . LYS A 1 91 ? 3.968 3.167 -1.899 1.00 95.94 91 LYS A CA 1
ATOM 675 C C . LYS A 1 91 ? 5.250 3.702 -2.537 1.00 95.94 91 LYS A C 1
ATOM 677 O O . LYS A 1 91 ? 5.877 4.623 -2.012 1.00 95.94 91 LYS A O 1
ATOM 682 N N . ALA A 1 92 ? 5.620 3.116 -3.668 1.00 96.88 92 ALA A N 1
ATOM 683 C CA . ALA A 1 92 ? 6.680 3.563 -4.568 1.00 96.88 92 ALA A CA 1
ATOM 684 C C . ALA A 1 92 ? 6.101 3.805 -5.967 1.00 96.88 92 ALA A C 1
ATOM 686 O O . ALA A 1 92 ? 5.142 3.138 -6.347 1.00 96.88 92 ALA A O 1
ATOM 687 N N . GLN A 1 93 ? 6.703 4.706 -6.741 1.00 97.94 93 GLN A N 1
ATOM 688 C CA . GLN A 1 93 ? 6.253 5.012 -8.099 1.00 97.94 93 GLN A CA 1
ATOM 689 C C . GLN A 1 93 ? 7.035 4.197 -9.133 1.00 97.94 93 GLN A C 1
ATOM 691 O O . GLN A 1 93 ? 8.270 4.153 -9.106 1.00 97.94 93 GLN A O 1
ATOM 696 N N . TRP A 1 94 ? 6.306 3.587 -10.061 1.00 98.06 94 TRP A N 1
ATOM 697 C CA . TRP A 1 94 ? 6.825 2.768 -11.151 1.00 98.06 94 TRP A CA 1
ATOM 698 C C . TRP A 1 94 ? 6.237 3.215 -12.488 1.00 98.06 94 TRP A C 1
ATOM 700 O O . TRP A 1 94 ? 5.239 3.935 -12.527 1.00 98.06 94 TRP A O 1
ATOM 710 N N . ARG A 1 95 ? 6.863 2.792 -13.583 1.00 98.31 95 ARG A N 1
ATOM 711 C CA . ARG A 1 95 ? 6.384 3.003 -14.951 1.00 98.31 95 ARG A CA 1
ATOM 712 C C . ARG A 1 95 ? 6.540 1.718 -15.749 1.00 98.31 95 ARG A C 1
ATOM 714 O O . ARG A 1 95 ? 7.511 0.993 -15.561 1.00 98.31 95 ARG A O 1
ATOM 721 N N . CYS A 1 96 ? 5.581 1.436 -16.622 1.00 98.44 96 CYS A N 1
ATOM 722 C CA . CYS A 1 96 ? 5.694 0.355 -17.596 1.00 98.44 96 CYS A CA 1
ATOM 723 C C . CYS A 1 96 ? 6.345 0.855 -18.887 1.00 98.44 96 CYS A C 1
ATOM 725 O O . CYS A 1 96 ? 5.985 1.926 -19.359 1.00 98.44 96 CYS A O 1
ATOM 727 N N . HIS A 1 97 ? 7.255 0.090 -19.488 1.00 98.44 97 HIS A N 1
ATOM 728 C CA . HIS A 1 97 ? 7.846 0.452 -20.781 1.00 98.44 97 HIS A CA 1
ATOM 729 C C . HIS A 1 97 ? 6.952 0.117 -21.981 1.00 98.44 97 HIS A C 1
ATOM 731 O O . HIS A 1 97 ? 7.094 0.736 -23.031 1.00 98.44 97 HIS A O 1
ATOM 737 N N . GLU A 1 98 ? 6.007 -0.816 -21.831 1.00 98.31 98 GLU A N 1
ATOM 738 C CA . GLU A 1 98 ? 5.112 -1.214 -22.923 1.00 98.31 98 GLU A CA 1
ATOM 739 C C . GLU A 1 98 ? 3.943 -0.239 -23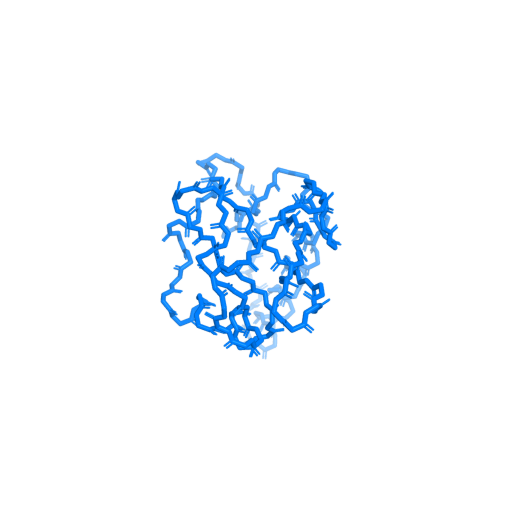.106 1.00 98.31 98 GLU A C 1
ATOM 741 O O . GLU A 1 98 ? 3.731 0.274 -24.202 1.00 98.31 98 GLU A O 1
ATOM 746 N N . CYS A 1 99 ? 3.180 0.045 -22.044 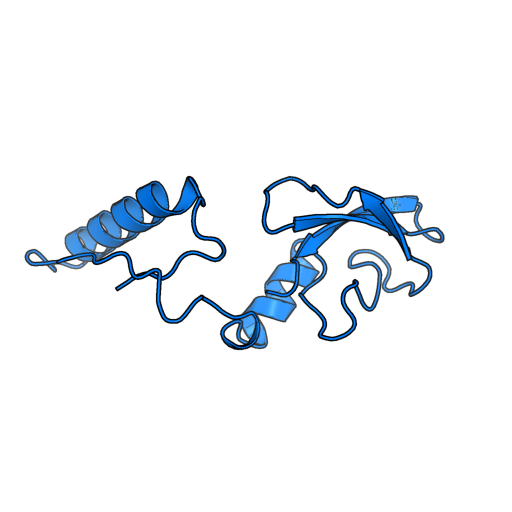1.00 98.00 99 CYS A N 1
ATOM 747 C CA . CYS A 1 99 ? 2.045 0.975 -22.121 1.00 98.00 99 CYS A CA 1
ATOM 748 C C . CYS A 1 99 ? 2.378 2.403 -21.671 1.00 98.00 99 CYS A C 1
ATOM 750 O O . CYS A 1 99 ? 1.524 3.275 -21.780 1.00 98.00 99 CYS A O 1
ATOM 752 N N . LEU A 1 100 ? 3.589 2.645 -21.155 1.00 97.94 100 LEU A N 1
ATOM 753 C CA . LEU A 1 100 ? 4.065 3.948 -20.661 1.00 97.94 100 LEU A CA 1
ATOM 754 C C . LEU A 1 100 ? 3.309 4.517 -19.448 1.00 97.94 100 LEU A C 1
ATOM 756 O O . LEU A 1 100 ? 3.680 5.579 -18.945 1.00 97.94 100 LEU A O 1
ATOM 760 N N . GLU A 1 101 ? 2.315 3.799 -18.922 1.00 97.75 101 GLU A N 1
ATOM 761 C CA . GLU A 1 101 ? 1.535 4.233 -17.765 1.00 97.75 101 GLU A CA 1
ATOM 762 C C . GLU A 1 101 ? 2.382 4.250 -16.478 1.00 97.75 101 GLU A C 1
ATOM 764 O O . GLU A 1 101 ? 3.034 3.244 -16.145 1.00 97.75 101 GLU A O 1
ATOM 769 N N . PRO A 1 102 ? 2.364 5.359 -15.713 1.00 97.25 102 PRO A N 1
ATOM 770 C CA . PRO A 1 102 ? 2.877 5.382 -14.355 1.00 97.25 102 PRO A CA 1
ATOM 771 C C . PRO A 1 102 ? 1.879 4.720 -13.398 1.00 97.25 102 PRO A C 1
ATOM 773 O O . PRO A 1 102 ? 0.665 4.868 -13.526 1.00 97.25 102 PRO A O 1
ATOM 776 N N . PHE A 1 103 ? 2.381 4.018 -12.388 1.00 98.00 103 PHE A N 1
ATOM 777 C CA . PHE A 1 103 ? 1.539 3.386 -11.377 1.00 98.00 103 PHE A CA 1
ATOM 778 C C . PHE A 1 103 ? 2.227 3.324 -10.013 1.00 98.00 103 PHE A C 1
ATOM 780 O O . PHE A 1 103 ? 3.451 3.396 -9.892 1.00 98.00 103 PHE A O 1
ATOM 787 N N . ASP A 1 104 ? 1.417 3.178 -8.968 1.00 97.75 104 ASP A N 1
ATOM 788 C CA . ASP A 1 104 ? 1.908 2.946 -7.614 1.00 97.75 104 ASP A CA 1
ATOM 789 C C . ASP A 1 104 ? 2.136 1.445 -7.376 1.00 97.75 104 ASP A C 1
ATOM 791 O O . ASP A 1 104 ? 1.294 0.607 -7.696 1.00 97.75 104 ASP A O 1
ATOM 795 N N . TYR A 1 105 ? 3.240 1.116 -6.715 1.00 97.38 105 TYR A N 1
ATOM 796 C CA . TYR A 1 105 ? 3.510 -0.182 -6.102 1.00 97.38 105 TYR A CA 1
ATOM 797 C C . TYR A 1 105 ? 3.356 -0.072 -4.588 1.00 97.38 105 TYR A C 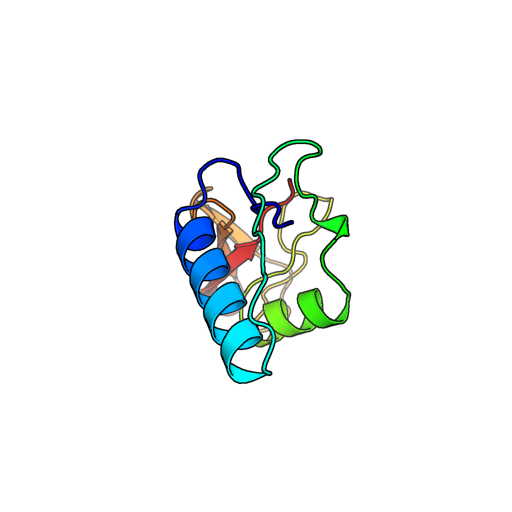1
ATOM 799 O O . TYR A 1 105 ? 3.967 0.799 -3.966 1.00 97.38 105 TYR A O 1
ATOM 807 N N . PHE A 1 106 ? 2.574 -0.959 -3.980 1.00 96.50 106 PHE A N 1
ATOM 808 C CA . PHE A 1 106 ? 2.468 -1.047 -2.527 1.00 96.50 106 PHE A CA 1
ATOM 809 C C . PHE A 1 106 ? 3.682 -1.799 -1.967 1.00 96.50 106 PHE A C 1
ATOM 811 O O . PHE A 1 106 ? 3.902 -2.959 -2.302 1.00 96.50 106 PHE A O 1
ATOM 818 N N . LYS A 1 107 ? 4.493 -1.141 -1.134 1.00 93.19 107 LYS A N 1
ATOM 819 C CA . LYS A 1 107 ? 5.788 -1.675 -0.691 1.00 93.19 107 LYS A CA 1
ATOM 820 C C . LYS A 1 107 ? 5.638 -2.839 0.288 1.00 93.19 107 LYS A C 1
ATOM 822 O O . LYS A 1 107 ? 4.693 -2.889 1.073 1.00 93.19 107 LYS A O 1
ATOM 827 N N . CYS A 1 108 ? 6.626 -3.732 0.263 1.00 87.25 108 CYS A N 1
ATOM 828 C CA . CYS A 1 108 ? 6.800 -4.770 1.274 1.00 87.25 108 CYS A CA 1
ATOM 829 C C . CYS A 1 108 ? 7.440 -4.192 2.533 1.00 87.25 108 CYS A C 1
ATOM 831 O O . CYS A 1 108 ? 8.485 -3.542 2.447 1.00 87.25 108 CYS A O 1
ATOM 833 N N . HIS A 1 109 ? 6.804 -4.466 3.668 1.00 72.75 109 HIS A N 1
ATOM 834 C CA . HIS A 1 109 ? 7.259 -4.204 5.027 1.00 72.75 109 HIS A CA 1
ATOM 835 C C . HIS A 1 109 ? 6.826 -5.377 5.906 1.00 72.75 109 HIS A C 1
ATOM 837 O O . HIS A 1 109 ? 5.750 -5.959 5.598 1.00 72.75 109 HIS A O 1
#

Mean predicted aligned error: 3.41 Å

Foldseek 3Di:
DDADQDPPDPCPVVVVVVVCVVCVVVVNDDDDDDYDPPPHDFLVPQDPVNQVVCLVVQEAREDPVFDHCAGSPPRHRQKDFPACDDPHNQWGWMAHPPVRDIGIYRGGD

Secondary structure (DSSP, 8-state):
-B--SSTT-THHHHHHHHHHHHHHHTT-------B--SSPP-GGGS-HHHHHHHHHTTEEPP-TTSS-SS-TTT--S-EEEEES--SSTTEEEEEETTT--EEEEEPP-

Radius of gyration: 16.4 Å; Cα contacts (8 Å, |Δi|>4): 175; chains: 1; bounding box: 37×22×47 Å

Solvent-accessible surface area (backbone atoms only — not comparable to full-atom values): 6409 Å² total; per-residue (Å²): 109,48,58,48,87,44,96,84,50,77,61,51,63,56,52,50,52,52,51,52,53,54,37,44,76,70,73,45,80,88,78,81,86,44,81,38,74,74,74,67,48,47,60,84,76,57,47,72,69,52,42,51,50,33,25,76,72,42,26,20,44,61,35,97,88,73,51,58,78,34,36,47,83,82,61,48,61,59,62,47,78,78,36,83,60,34,100,43,89,65,20,20,23,29,32,25,74,85,82,62,52,71,34,39,28,39,58,70,86

Nearest PDB structures (foldseek):
  7ae7-assembly1_e  TM=7.416E-01  e=2.659E-01  Sedimentibacter hydroxybenzoicus
  7ae5-assembly1_a  TM=7.501E-01  e=4.233E-01  Sedimentibacter hydroxybenzoicus
  7ae7-assembly1_b  TM=7.014E-01  e=6.306E-01  Sedimentibacter hydroxybenzoicus

pLDDT: mean 94.97, std 3.45, range [72.75, 98.44]